Protein AF-A0A5K0VR21-F1 (afdb_monomer)

Nearest PDB structures (foldseek):
  5xop-assembly1_C  TM=8.644E-01  e=2.777E+00  Entamoeba histolytica HM-1:IMSS-B
  8j07-assembly1_13  TM=6.026E-01  e=4.570E+00  Homo sapiens

Mean predicted aligned error: 5.13 Å

Solvent-accessible surface area 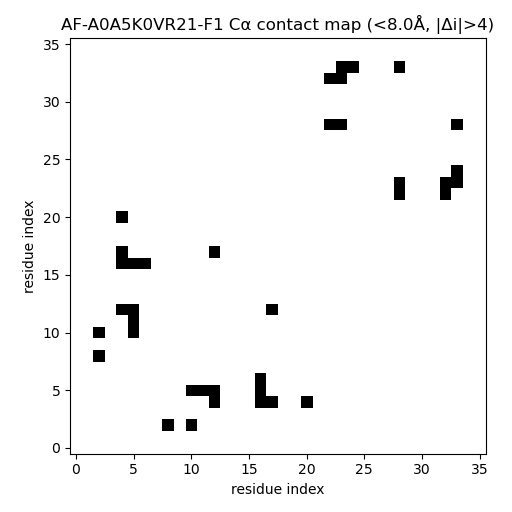(backbone atoms only — not comparable to full-atom values): 2383 Å² total; per-residue (Å²): 117,72,75,77,50,26,85,83,70,74,87,58,70,51,74,67,43,48,55,56,49,50,54,45,69,37,92,81,43,60,67,78,65,59,73,123

Sequence (36 aa):
VFDLFDEKRNGVIEFEEFVHSLSVFHPYAPIEDKID

Organism: NCBI:txid210225

Radius of gyration: 10.14 Å; Cα contacts (8 Å, |Δi|>4): 19; cha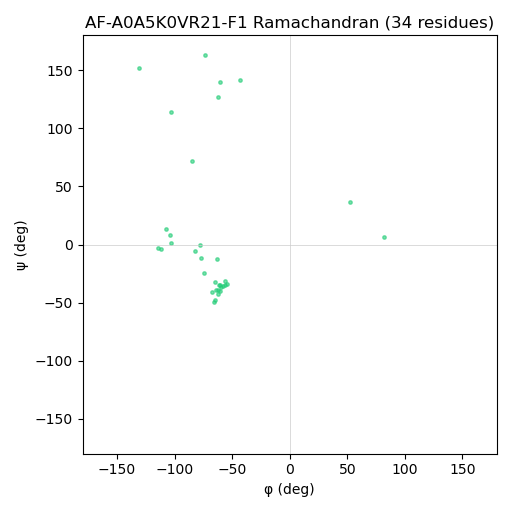ins: 1; bounding box: 22×15×26 Å

Structure (mmCIF, N/CA/C/O backbone):
data_AF-A0A5K0VR21-F1
#
_entry.id   AF-A0A5K0VR21-F1
#
loop_
_atom_site.group_PDB
_atom_site.id
_atom_site.type_symbol
_atom_site.label_atom_id
_atom_site.label_alt_id
_atom_site.label_comp_id
_atom_site.label_asym_id
_atom_site.label_entity_id
_atom_site.label_seq_id
_atom_site.pdbx_PDB_ins_code
_atom_site.Cartn_x
_atom_site.Cartn_y
_atom_site.Cartn_z
_atom_site.occupancy
_atom_site.B_iso_or_equiv
_atom_site.auth_seq_id
_atom_site.auth_comp_id
_atom_site.auth_asym_id
_atom_site.auth_atom_id
_atom_site.pdbx_PDB_model_num
ATOM 1 N N . VAL A 1 1 ? 1.955 -11.123 3.049 1.00 69.00 1 VAL A N 1
ATOM 2 C CA . VAL A 1 1 ? 1.726 -10.244 1.872 1.00 69.00 1 VAL A CA 1
ATOM 3 C C . VAL A 1 1 ? 0.711 -9.175 2.224 1.00 69.00 1 VAL A C 1
ATOM 5 O O . VAL A 1 1 ? 1.066 -8.019 2.135 1.00 69.00 1 VAL A O 1
ATO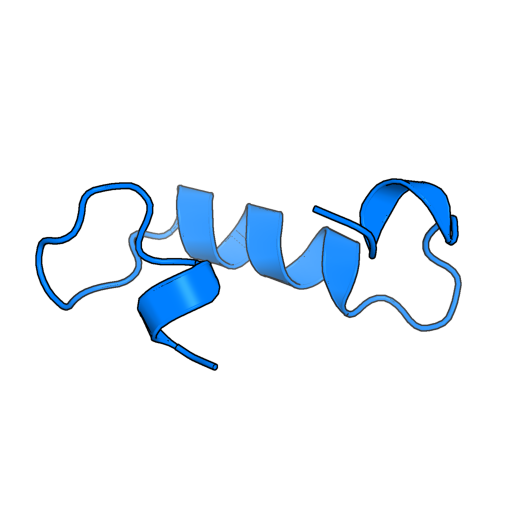M 8 N N . PHE A 1 2 ? -0.494 -9.539 2.675 1.00 74.19 2 PHE A N 1
ATOM 9 C CA . PHE A 1 2 ? -1.512 -8.574 3.114 1.00 74.19 2 PHE A CA 1
ATOM 10 C C . PHE A 1 2 ? -1.059 -7.728 4.322 1.00 74.19 2 PHE A C 1
ATOM 12 O O . PHE A 1 2 ? -1.166 -6.513 4.283 1.00 74.19 2 PHE A O 1
ATOM 19 N N . ASP A 1 3 ? -0.424 -8.357 5.317 1.00 81.25 3 ASP A N 1
ATOM 20 C CA . ASP A 1 3 ? 0.083 -7.680 6.528 1.00 81.25 3 ASP A CA 1
ATOM 21 C C . ASP A 1 3 ? 1.186 -6.638 6.273 1.00 81.25 3 ASP A C 1
ATOM 23 O O . ASP A 1 3 ? 1.547 -5.899 7.182 1.00 81.25 3 ASP A O 1
ATOM 27 N N . LEU A 1 4 ? 1.762 -6.609 5.064 1.00 83.44 4 LEU A N 1
ATOM 28 C CA . LEU A 1 4 ? 2.777 -5.623 4.685 1.00 83.44 4 LEU A CA 1
ATOM 29 C C . LEU A 1 4 ? 2.154 -4.240 4.446 1.00 83.44 4 LEU A C 1
ATOM 31 O O . LEU A 1 4 ? 2.836 -3.235 4.577 1.00 83.44 4 LEU A O 1
ATOM 35 N N . PHE A 1 5 ? 0.863 -4.206 4.118 1.00 82.62 5 PHE A N 1
ATOM 36 C CA . PHE A 1 5 ? 0.136 -2.995 3.741 1.00 82.62 5 PHE A CA 1
ATOM 37 C C . PHE A 1 5 ? -0.919 -2.583 4.779 1.00 82.62 5 PHE A C 1
ATOM 39 O O . PHE A 1 5 ? -1.565 -1.555 4.621 1.00 82.62 5 PHE A O 1
ATOM 46 N N . ASP A 1 6 ? -1.103 -3.383 5.833 1.00 88.81 6 ASP A N 1
ATOM 47 C CA . ASP A 1 6 ? -1.924 -3.036 6.999 1.00 88.81 6 ASP A CA 1
ATOM 48 C C . ASP A 1 6 ? -1.068 -2.221 7.981 1.00 88.81 6 ASP A C 1
ATOM 50 O O . ASP A 1 6 ? -0.629 -2.714 9.027 1.00 88.81 6 ASP A O 1
ATOM 54 N N . GLU A 1 7 ? -0.774 -0.972 7.608 1.00 86.88 7 GLU A N 1
ATOM 55 C CA . GLU A 1 7 ? 0.043 -0.047 8.406 1.00 86.88 7 GLU A CA 1
ATOM 56 C C . GLU A 1 7 ? -0.574 0.158 9.796 1.00 86.88 7 GLU A C 1
ATOM 58 O O . GLU A 1 7 ? 0.126 0.237 10.813 1.00 86.88 7 GLU A O 1
ATOM 63 N N . LYS A 1 8 ? -1.909 0.173 9.854 1.00 89.31 8 LYS A N 1
ATOM 64 C CA . LYS A 1 8 ? -2.694 0.321 11.085 1.00 89.31 8 LYS A CA 1
ATOM 65 C C . LYS A 1 8 ? -2.777 -0.952 11.928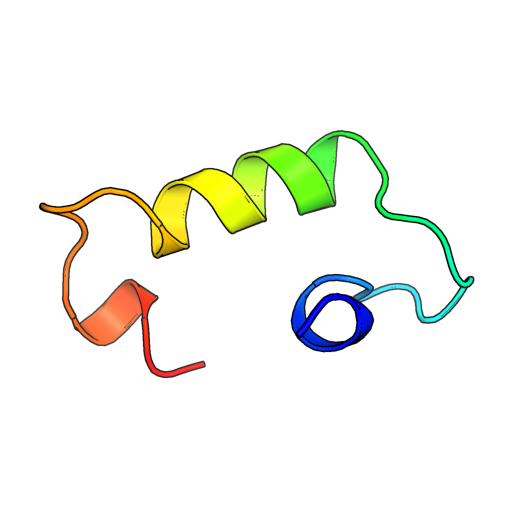 1.00 89.31 8 LYS A C 1
ATOM 67 O O . LYS A 1 8 ? -3.192 -0.872 13.088 1.00 89.31 8 LYS A O 1
ATOM 72 N N . ARG A 1 9 ? -2.357 -2.104 11.399 1.00 89.44 9 ARG A N 1
ATOM 73 C CA . ARG A 1 9 ? -2.367 -3.427 12.053 1.00 89.44 9 ARG A CA 1
ATOM 74 C C . ARG A 1 9 ? -3.735 -3.805 12.623 1.00 89.44 9 ARG A C 1
ATOM 76 O O . ARG A 1 9 ? -3.822 -4.384 13.712 1.00 89.44 9 ARG A O 1
ATOM 83 N N . ASN A 1 10 ? -4.805 -3.432 11.934 1.00 90.94 10 ASN A N 1
ATOM 84 C CA . ASN A 1 10 ? -6.183 -3.644 12.382 1.00 90.94 10 ASN A CA 1
ATOM 85 C C . ASN A 1 10 ? -6.868 -4.818 11.653 1.00 90.94 10 ASN A C 1
ATOM 87 O O . ASN A 1 10 ? -8.024 -5.134 11.946 1.00 90.94 10 ASN A O 1
ATOM 91 N N . GLY A 1 11 ? -6.150 -5.494 10.752 1.00 90.31 11 GLY A N 1
ATOM 92 C CA . GLY A 1 11 ? -6.625 -6.628 9.967 1.00 90.31 11 GLY A CA 1
ATOM 93 C C . GLY A 1 11 ? -7.440 -6.240 8.733 1.00 90.31 11 GLY A C 1
ATOM 94 O O . GLY A 1 11 ? -7.993 -7.127 8.079 1.00 90.31 11 GLY A O 1
ATOM 95 N N . VAL A 1 12 ? -7.536 -4.948 8.405 1.00 90.25 12 VAL A N 1
ATOM 96 C CA . VAL A 1 12 ? -8.181 -4.434 7.193 1.00 90.25 12 VAL A CA 1
ATOM 97 C C . VAL A 1 12 ? -7.268 -3.431 6.494 1.00 90.25 12 VAL A C 1
ATOM 99 O O . VAL A 1 12 ? -6.468 -2.765 7.126 1.00 90.25 12 VAL A O 1
ATOM 102 N N . ILE A 1 13 ? -7.406 -3.312 5.176 1.00 89.44 13 ILE A N 1
ATOM 103 C CA . ILE A 1 13 ? -6.713 -2.279 4.402 1.00 89.44 13 ILE A CA 1
ATOM 104 C C . ILE A 1 13 ? -7.742 -1.202 4.083 1.00 89.44 13 ILE A C 1
ATOM 106 O O . ILE A 1 13 ? -8.721 -1.453 3.369 1.00 89.44 13 ILE A O 1
ATOM 110 N N . GLU A 1 14 ? -7.549 -0.013 4.637 1.00 90.50 14 GLU A N 1
ATOM 111 C CA . GLU A 1 14 ? -8.373 1.145 4.323 1.00 90.50 14 GLU A CA 1
ATOM 112 C C . GLU A 1 14 ? -8.043 1.688 2.925 1.00 90.50 14 GLU A C 1
ATOM 114 O O . GLU A 1 14 ? -7.025 1.368 2.316 1.00 90.50 14 GLU A O 1
ATOM 119 N N . PHE A 1 15 ? -8.931 2.516 2.372 1.00 89.12 15 PHE A N 1
ATOM 120 C CA . PHE A 1 15 ? -8.812 2.978 0.984 1.00 89.12 15 PHE A CA 1
ATOM 121 C C . PHE A 1 15 ? -7.471 3.671 0.678 1.00 89.12 15 PHE A C 1
ATOM 123 O O . PHE A 1 15 ? -6.934 3.519 -0.416 1.00 89.12 15 PHE A O 1
ATOM 130 N N . GLU A 1 16 ? -6.923 4.403 1.644 1.00 86.50 16 GLU A N 1
ATOM 131 C CA . GLU A 1 16 ? -5.623 5.066 1.526 1.00 86.50 16 GLU A CA 1
ATOM 132 C C . GLU A 1 16 ? -4.469 4.056 1.420 1.00 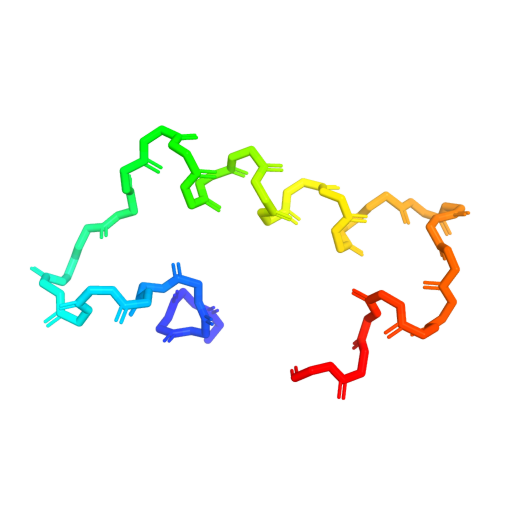86.50 16 GLU A C 1
ATOM 134 O O . GLU A 1 16 ? -3.690 4.116 0.469 1.00 86.50 16 GLU A O 1
ATOM 139 N N . GLU A 1 17 ? -4.431 3.066 2.316 1.00 88.12 17 GLU A N 1
ATOM 140 C CA . GLU A 1 17 ? -3.454 1.967 2.309 1.00 88.12 17 GLU A CA 1
ATOM 141 C C . GLU A 1 17 ? -3.568 1.133 1.017 1.00 88.12 17 GLU A C 1
ATOM 143 O O . GLU A 1 17 ? -2.569 0.708 0.430 1.00 88.12 17 GLU A O 1
ATOM 148 N N . PHE A 1 18 ? -4.788 0.964 0.495 1.00 87.44 18 PHE A N 1
ATOM 149 C CA . PHE A 1 18 ? -5.022 0.291 -0.782 1.00 87.44 18 PHE A CA 1
ATOM 150 C C . PHE A 1 18 ? -4.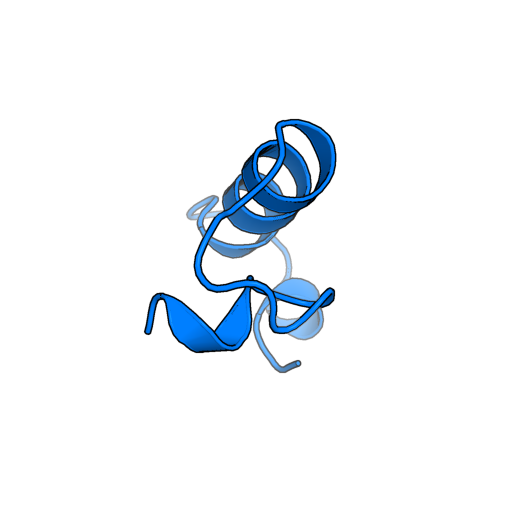424 1.065 -1.963 1.00 87.44 18 PHE A C 1
ATOM 152 O O . PHE A 1 18 ? -3.736 0.476 -2.797 1.00 87.44 18 PHE A O 1
ATOM 159 N N . VAL A 1 19 ? -4.657 2.378 -2.049 1.00 85.62 19 VAL A N 1
ATOM 160 C CA . VAL A 1 19 ? -4.088 3.207 -3.124 1.00 85.62 19 VAL A CA 1
ATOM 161 C C . VAL A 1 19 ? -2.561 3.243 -3.028 1.00 85.62 19 VAL A C 1
ATOM 163 O O . VAL A 1 19 ? -1.897 3.127 -4.057 1.00 85.62 19 VAL A O 1
ATOM 166 N N . HIS A 1 20 ? -2.003 3.314 -1.817 1.00 82.50 20 HIS A N 1
ATOM 167 C CA . HIS A 1 20 ? -0.556 3.261 -1.589 1.00 82.50 20 HIS A CA 1
ATOM 168 C C . HIS A 1 20 ? 0.054 1.923 -2.047 1.00 82.50 20 HIS A C 1
ATOM 170 O O . HIS A 1 20 ? 1.090 1.888 -2.716 1.00 82.50 20 HIS A O 1
ATOM 176 N N . SER A 1 21 ? -0.654 0.816 -1.813 1.00 82.31 21 SER A N 1
ATOM 177 C CA . SER A 1 21 ? -0.254 -0.508 -2.303 1.00 82.31 21 SER A CA 1
ATOM 178 C C . SER A 1 21 ? -0.163 -0.555 -3.836 1.00 82.31 21 SER A C 1
ATOM 180 O O . SER A 1 21 ? 0.731 -1.193 -4.392 1.00 82.31 21 SER A O 1
ATOM 182 N N . LEU A 1 22 ? -1.056 0.135 -4.558 1.00 82.88 22 LEU A N 1
ATOM 183 C CA . LEU A 1 22 ? -1.056 0.141 -6.028 1.00 82.88 22 LEU A CA 1
ATOM 184 C C . LEU A 1 22 ? 0.195 0.798 -6.628 1.00 82.88 22 LEU A C 1
ATOM 186 O O . LEU A 1 22 ? 0.643 0.358 -7.690 1.00 82.88 22 LEU A O 1
ATOM 190 N N . SER A 1 23 ? 0.775 1.804 -5.964 1.00 75.44 23 SER A N 1
ATOM 191 C CA . SER A 1 23 ? 2.049 2.406 -6.392 1.00 75.44 23 SER A CA 1
ATOM 192 C C . SER A 1 23 ? 3.182 1.382 -6.405 1.00 75.44 23 SER A C 1
ATOM 194 O O . SER A 1 23 ? 3.936 1.336 -7.371 1.00 75.44 23 SER A O 1
ATOM 196 N N . VAL A 1 24 ? 3.240 0.491 -5.413 1.00 77.25 24 VAL A N 1
ATOM 197 C CA . VAL A 1 24 ? 4.256 -0.570 -5.315 1.00 77.25 24 VAL A CA 1
ATOM 198 C C . VAL A 1 24 ? 4.095 -1.612 -6.432 1.00 77.25 24 VAL A C 1
ATOM 200 O O . VAL A 1 24 ? 5.069 -2.060 -7.043 1.00 77.25 24 VAL A O 1
ATOM 203 N N . PHE A 1 25 ? 2.856 -1.993 -6.751 1.00 77.81 25 PHE A N 1
ATOM 204 C CA . PHE A 1 25 ? 2.573 -3.040 -7.743 1.00 77.81 25 PHE A CA 1
ATOM 205 C C . PHE A 1 25 ? 2.592 -2.566 -9.196 1.00 77.81 25 PHE A C 1
ATOM 207 O O . PHE A 1 25 ? 2.490 -3.394 -10.108 1.00 77.81 25 PHE A O 1
ATOM 214 N N . HIS A 1 26 ? 2.747 -1.266 -9.454 1.00 78.81 26 HIS A N 1
ATOM 215 C CA . HIS A 1 26 ? 2.848 -0.791 -10.824 1.00 78.81 26 HIS A CA 1
ATOM 216 C C . HIS A 1 26 ? 4.100 -1.406 -11.495 1.00 78.81 26 HIS A C 1
ATOM 218 O O . HIS A 1 26 ? 5.218 -1.288 -10.972 1.00 78.81 26 HIS A O 1
ATOM 224 N N . PRO A 1 27 ? 3.9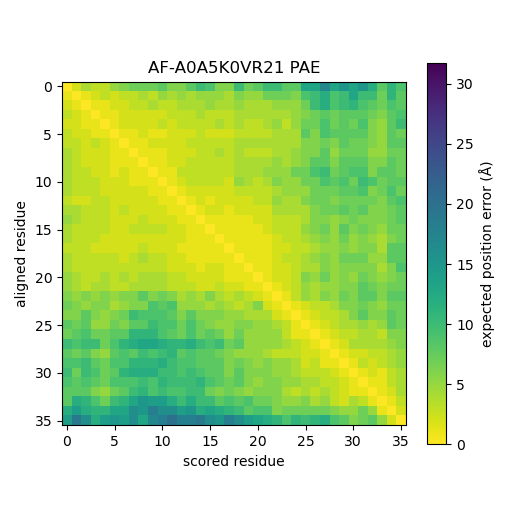72 -2.058 -12.672 1.00 80.06 27 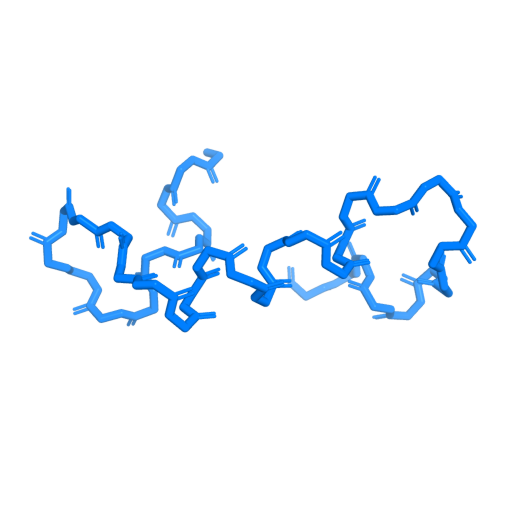PRO A N 1
ATOM 225 C CA . PRO A 1 27 ? 5.098 -2.741 -13.317 1.00 80.06 27 PRO A CA 1
ATOM 226 C C . PRO A 1 27 ? 6.293 -1.814 -13.558 1.00 80.06 27 PRO A C 1
ATOM 228 O O . PRO A 1 27 ? 7.440 -2.245 -13.464 1.00 80.06 27 PRO A O 1
ATOM 231 N N . TYR A 1 28 ? 6.009 -0.530 -13.786 1.00 80.69 28 TYR A N 1
ATOM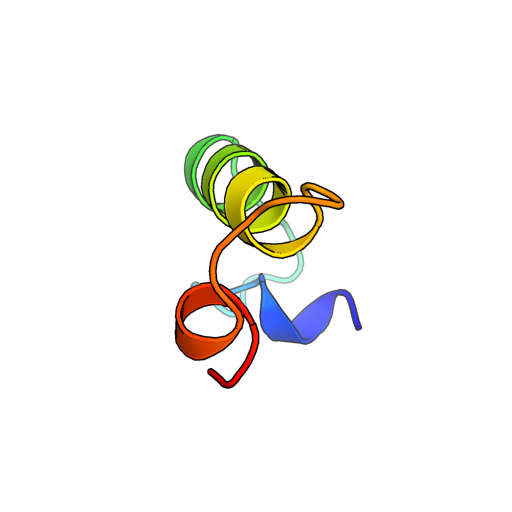 232 C CA . TYR A 1 28 ? 6.992 0.521 -14.043 1.00 80.69 28 TYR A CA 1
ATOM 233 C C . TYR A 1 28 ? 7.244 1.456 -12.855 1.00 80.69 28 TYR A C 1
ATOM 235 O O . TYR A 1 28 ? 7.899 2.477 -13.043 1.00 80.69 28 TYR A O 1
ATOM 243 N N . ALA A 1 29 ? 6.710 1.168 -11.662 1.00 81.06 29 ALA A N 1
ATOM 244 C CA . ALA A 1 29 ? 7.108 1.936 -10.486 1.00 81.06 29 ALA A CA 1
ATOM 245 C C . ALA A 1 29 ? 8.621 1.779 -10.241 1.00 81.06 29 ALA A C 1
ATOM 247 O O . ALA A 1 29 ? 9.143 0.665 -10.436 1.00 81.06 29 ALA A O 1
ATOM 248 N N . PRO A 1 30 ? 9.313 2.871 -9.857 1.00 82.19 30 PRO A N 1
ATOM 249 C CA . PRO A 1 30 ? 10.696 2.843 -9.403 1.00 82.19 30 PRO A CA 1
ATOM 250 C C . PRO A 1 30 ? 10.951 1.683 -8.443 1.00 82.19 30 PRO A C 1
ATOM 252 O O . PRO A 1 30 ? 10.108 1.343 -7.620 1.00 82.19 30 PRO A O 1
ATOM 255 N N . ILE A 1 31 ? 12.123 1.053 -8.556 1.00 78.00 31 ILE A N 1
ATOM 256 C CA . ILE A 1 31 ? 12.495 -0.046 -7.653 1.00 78.00 31 ILE A CA 1
ATOM 257 C C . ILE A 1 31 ? 12.523 0.448 -6.207 1.00 78.00 31 ILE A C 1
ATOM 259 O O . ILE A 1 31 ? 12.126 -0.299 -5.331 1.00 78.00 31 ILE A O 1
ATOM 263 N N . GLU A 1 32 ? 12.928 1.698 -5.979 1.00 78.56 32 GLU A N 1
ATOM 264 C CA . GLU A 1 32 ? 12.944 2.363 -4.670 1.00 78.56 32 GLU A CA 1
ATOM 265 C C . GLU A 1 32 ? 11.577 2.335 -3.972 1.00 78.56 32 GLU A C 1
ATOM 267 O O . GLU A 1 32 ? 11.524 2.103 -2.770 1.00 78.56 32 GLU A O 1
ATOM 272 N N . ASP A 1 33 ? 10.482 2.414 -4.732 1.00 73.56 33 ASP A N 1
ATOM 273 C CA . ASP A 1 33 ? 9.113 2.325 -4.209 1.00 73.56 33 ASP A CA 1
ATOM 274 C C . ASP A 1 33 ? 8.683 0.872 -3.905 1.00 73.56 33 ASP A C 1
ATOM 276 O O . ASP A 1 33 ? 7.550 0.624 -3.504 1.00 73.56 33 ASP A O 1
ATOM 280 N N . LYS A 1 34 ? 9.553 -0.119 -4.149 1.00 70.06 34 LYS A N 1
ATOM 281 C CA . LYS A 1 34 ? 9.280 -1.561 -3.989 1.00 70.06 34 LYS A CA 1
ATOM 282 C C . LYS A 1 34 ? 10.097 -2.237 -2.890 1.00 70.06 34 LYS A C 1
ATOM 284 O O . LYS A 1 34 ? 9.939 -3.444 -2.709 1.00 70.06 34 LYS A O 1
ATOM 289 N N . ILE A 1 35 ? 11.005 -1.515 -2.233 1.00 68.31 35 ILE A N 1
ATOM 290 C CA . ILE A 1 35 ? 11.983 -2.076 -1.280 1.00 68.31 35 ILE A CA 1
ATOM 291 C C . ILE A 1 35 ? 11.688 -1.751 0.193 1.00 68.31 35 ILE A C 1
ATOM 293 O O . ILE A 1 35 ? 12.565 -1.977 1.025 1.00 68.31 35 ILE A O 1
ATOM 297 N N . ASP A 1 36 ? 10.490 -1.256 0.505 1.00 60.75 36 ASP A N 1
ATOM 298 C CA . ASP A 1 36 ? 10.048 -0.958 1.879 1.00 60.75 36 ASP A CA 1
ATOM 299 C C . ASP A 1 36 ? 9.585 -2.219 2.644 1.00 60.75 36 ASP A C 1
ATOM 301 O O . ASP A 1 36 ? 8.900 -3.080 2.032 1.00 60.75 36 ASP A O 1
#

InterPro domains:
  IPR002048 EF-hand domain [PS50222] (1-28)
  IPR011992 EF-hand domain pair [SSF47473] (1-35)
  IPR045198 Calcineurin B-like [PTHR23056] (1-36)

Foldseek 3Di:
DVCVLPPVNPPDHDPVSVVLVVLLPDPPRDVVSPPD

pLDDT: mean 81.76, std 7.24, range [60.75, 90.94]

Secondary structure (DSSP, 8-state):
-GGGT-TT-SSS--HHHHHHHHHHH-TTS-GGGG--